Protein AF-A0A955XP98-F1 (afdb_monomer_lite)

Secondary structure (DSSP, 8-state):
-----------TTS-SSBGGGB-TTS-SS--PPTTPPPHHHHHTT-S-EE--HHHHHHHHTSSS--TTTT--EE---SS----SSTTB-

Foldseek 3Di:
DDDDDDDADADPVGHRADPPRHPVPPDPPDDDPVPDQDPVNVLVPAQAEEDEPVRVVVQLPDPDPDPNPQHAYEYDDPDDDDDPDPSYD

Sequence (89 aa):
MGRVRVFLAVSLDGFIAGPGDDLSWLPTDGEPGPGALTLDAFLADVGAMLMGRRTYDVVAGFDTPWMYGEVPILVPTHRPLEPVHPTVR

Structure (mmCIF, N/CA/C/O backbone):
data_AF-A0A955XP98-F1
#
_entry.id   AF-A0A955XP98-F1
#
loop_
_atom_site.group_PDB
_atom_site.id
_atom_site.type_symbol
_atom_site.label_atom_id
_atom_site.label_alt_id
_atom_site.label_comp_id
_atom_site.label_asym_id
_atom_site.label_entity_id
_atom_site.label_seq_id
_atom_site.pdbx_PDB_ins_code
_atom_site.Cartn_x
_atom_site.Cartn_y
_atom_site.Cartn_z
_atom_site.occupancy
_atom_site.B_iso_or_equiv
_atom_site.auth_seq_id
_atom_site.auth_comp_id
_atom_site.auth_asym_id
_atom_site.auth_atom_id
_atom_site.pdbx_PDB_model_num
ATOM 1 N N . MET A 1 1 ? -2.867 -22.105 8.319 1.00 74.62 1 MET A N 1
ATOM 2 C CA . MET A 1 1 ? -2.309 -20.955 9.066 1.00 74.62 1 MET A CA 1
ATOM 3 C C . MET A 1 1 ? -2.271 -19.756 8.130 1.00 74.62 1 MET A C 1
ATOM 5 O O . MET A 1 1 ? -1.893 -19.948 6.980 1.00 74.62 1 MET A O 1
ATOM 9 N N . GLY A 1 2 ? -2.695 -18.568 8.569 1.00 88.31 2 GLY A N 1
ATOM 10 C CA . GLY A 1 2 ? -2.579 -17.350 7.756 1.00 88.31 2 GLY A CA 1
ATOM 11 C C . GLY A 1 2 ? -1.116 -16.924 7.600 1.00 88.31 2 GLY A C 1
ATOM 12 O O . GLY A 1 2 ? -0.324 -17.115 8.521 1.00 88.31 2 GLY A O 1
ATOM 13 N N . ARG A 1 3 ? -0.749 -16.378 6.434 1.00 95.50 3 ARG A N 1
ATOM 14 C CA . ARG A 1 3 ? 0.574 -15.787 6.179 1.00 95.50 3 ARG A CA 1
ATOM 15 C C . ARG A 1 3 ? 0.446 -14.269 6.181 1.00 95.50 3 ARG A C 1
ATOM 17 O O . ARG A 1 3 ? -0.472 -13.744 5.561 1.00 95.50 3 ARG A O 1
ATOM 24 N N . VAL A 1 4 ? 1.388 -13.583 6.821 1.00 96.25 4 VAL A N 1
ATOM 25 C CA . VAL A 1 4 ? 1.562 -12.133 6.673 1.00 96.25 4 VAL A CA 1
ATOM 26 C C . VAL A 1 4 ? 2.680 -11.916 5.663 1.00 96.25 4 VAL A C 1
ATOM 28 O O . VAL A 1 4 ? 3.768 -12.470 5.814 1.00 96.25 4 VAL A O 1
ATOM 31 N N . ARG A 1 5 ? 2.392 -11.167 4.600 1.00 95.56 5 ARG A N 1
ATOM 32 C CA . ARG A 1 5 ? 3.330 -10.864 3.515 1.00 95.56 5 ARG A CA 1
ATOM 33 C C . ARG A 1 5 ? 3.405 -9.353 3.360 1.00 95.56 5 ARG A C 1
ATOM 35 O O . ARG A 1 5 ? 2.396 -8.677 3.531 1.00 95.56 5 ARG A O 1
ATOM 42 N N . VAL A 1 6 ? 4.581 -8.853 3.006 1.00 94.94 6 VAL A N 1
ATOM 43 C CA . VAL A 1 6 ? 4.770 -7.457 2.613 1.00 94.94 6 VAL A CA 1
ATOM 44 C C . VAL A 1 6 ? 5.172 -7.442 1.143 1.00 94.94 6 VAL A C 1
ATOM 46 O O . VAL A 1 6 ? 6.007 -8.245 0.727 1.00 94.94 6 VAL A O 1
ATOM 49 N N . PHE A 1 7 ? 4.549 -6.564 0.365 1.00 93.06 7 PHE A N 1
ATOM 50 C CA . PHE A 1 7 ? 4.827 -6.361 -1.050 1.00 93.06 7 PHE A CA 1
ATOM 51 C C . PHE A 1 7 ? 4.947 -4.857 -1.291 1.00 93.06 7 PHE A C 1
ATOM 53 O O . PHE A 1 7 ? 3.990 -4.122 -1.057 1.00 93.06 7 PHE A O 1
ATOM 60 N N . LEU A 1 8 ? 6.140 -4.398 -1.663 1.00 92.75 8 LEU A N 1
ATOM 61 C CA . LEU A 1 8 ? 6.443 -2.984 -1.863 1.00 92.75 8 LEU A CA 1
ATOM 62 C C . LEU A 1 8 ? 7.630 -2.806 -2.815 1.00 92.75 8 LEU A C 1
ATOM 64 O O . LEU A 1 8 ? 8.468 -3.701 -2.938 1.00 92.75 8 LEU A O 1
ATOM 68 N N . ALA A 1 9 ? 7.721 -1.624 -3.417 1.00 90.62 9 ALA A N 1
ATOM 69 C CA . ALA A 1 9 ? 8.946 -1.128 -4.028 1.00 90.62 9 ALA A CA 1
ATOM 70 C C . ALA A 1 9 ? 9.786 -0.383 -2.979 1.00 90.62 9 ALA A C 1
ATOM 72 O O . ALA A 1 9 ? 9.247 0.237 -2.060 1.00 90.62 9 ALA A O 1
ATOM 73 N N . VAL A 1 10 ? 11.107 -0.446 -3.121 1.00 93.75 10 VAL A N 1
ATOM 74 C CA . VAL A 1 10 ? 12.057 0.240 -2.244 1.00 93.75 10 VAL A CA 1
ATOM 75 C C . VAL A 1 10 ? 13.252 0.713 -3.069 1.00 93.75 10 VAL A C 1
ATOM 77 O O . VAL A 1 10 ? 13.676 0.024 -3.999 1.00 93.75 10 VAL A O 1
ATOM 80 N N . SER A 1 11 ? 13.779 1.889 -2.750 1.00 93.12 11 SER A N 1
ATOM 81 C CA . SER A 1 11 ? 15.041 2.375 -3.295 1.00 93.12 11 SER A CA 1
ATOM 82 C C . SER A 1 11 ? 16.212 1.513 -2.804 1.00 93.12 11 SER A C 1
ATOM 84 O O . SER A 1 11 ? 16.101 0.764 -1.829 1.00 93.12 11 SER A O 1
ATOM 86 N N . LEU A 1 12 ? 17.369 1.628 -3.463 1.00 94.19 12 LEU A N 1
ATOM 87 C CA . LEU A 1 12 ? 18.573 0.866 -3.101 1.00 94.19 12 LEU A CA 1
ATOM 88 C C . LEU A 1 12 ? 19.018 1.108 -1.647 1.00 94.19 12 LEU A C 1
ATOM 90 O O . LEU A 1 12 ? 19.544 0.211 -0.996 1.00 94.19 12 LEU A O 1
ATOM 94 N N . ASP A 1 13 ? 18.799 2.318 -1.146 1.00 95.94 13 ASP A N 1
ATOM 95 C CA . ASP A 1 13 ? 19.122 2.761 0.209 1.00 95.94 13 ASP A CA 1
ATOM 96 C C . ASP A 1 13 ? 17.976 2.561 1.219 1.00 95.94 13 ASP A C 1
ATOM 98 O O . ASP A 1 13 ? 18.105 2.950 2.378 1.00 95.94 13 ASP A O 1
ATOM 102 N N . GLY A 1 14 ? 16.887 1.890 0.828 1.00 96.31 14 GLY A N 1
ATOM 103 C CA . GLY A 1 14 ? 15.872 1.395 1.761 1.00 96.31 14 GLY A CA 1
ATOM 104 C C . GLY A 1 14 ? 14.669 2.314 1.9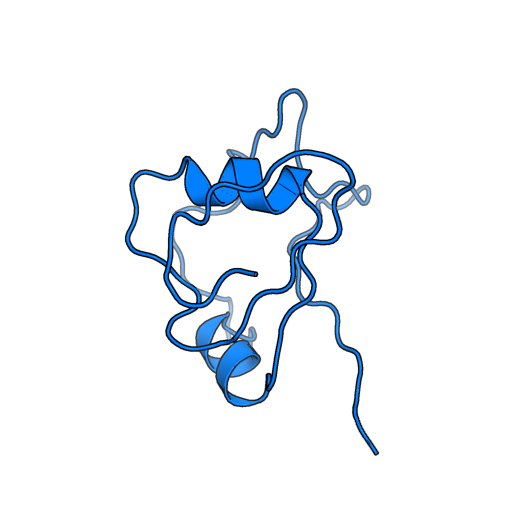91 1.00 96.31 14 GLY A C 1
ATOM 105 O O . GLY A 1 14 ? 13.875 2.050 2.896 1.00 96.31 14 GLY A O 1
ATOM 106 N N . PHE A 1 15 ? 14.499 3.370 1.196 1.00 97.12 15 PHE A N 1
ATOM 107 C CA . PHE A 1 15 ? 13.356 4.280 1.287 1.00 97.12 15 PHE A CA 1
ATOM 108 C C . PHE A 1 15 ? 12.225 3.858 0.347 1.00 97.12 15 PHE A C 1
ATOM 110 O O . PHE A 1 15 ? 12.445 3.310 -0.728 1.00 97.12 15 PHE A O 1
ATOM 117 N N . ILE A 1 16 ? 10.984 4.118 0.756 1.00 96.50 16 ILE A N 1
ATOM 118 C CA . ILE A 1 16 ? 9.781 3.753 -0.017 1.00 96.50 16 ILE A CA 1
ATOM 119 C C . ILE A 1 16 ? 9.133 4.956 -0.715 1.00 96.50 16 ILE A C 1
ATOM 121 O O . ILE A 1 16 ? 8.273 4.784 -1.569 1.00 96.50 16 ILE A O 1
ATOM 125 N N . ALA A 1 17 ? 9.525 6.168 -0.326 1.00 97.56 17 ALA A N 1
ATOM 126 C CA . ALA A 1 17 ? 9.055 7.429 -0.882 1.00 97.56 17 ALA A CA 1
ATOM 127 C C . ALA A 1 17 ? 10.111 8.514 -0.638 1.00 97.56 17 ALA A C 1
ATOM 129 O O . ALA A 1 17 ? 10.843 8.463 0.358 1.00 97.56 17 ALA A O 1
ATOM 130 N N . GLY A 1 18 ? 10.167 9.496 -1.533 1.00 96.69 18 GLY A N 1
ATOM 131 C CA . GLY A 1 18 ? 10.954 10.709 -1.359 1.00 96.69 18 GLY A CA 1
ATOM 132 C C . GLY A 1 18 ? 10.273 11.729 -0.431 1.00 96.69 18 GLY A C 1
ATOM 133 O O . GLY A 1 18 ? 9.196 11.479 0.127 1.00 96.69 18 GLY A O 1
ATOM 134 N N . PRO A 1 19 ? 10.893 12.908 -0.236 1.00 97.12 19 PRO A N 1
ATOM 135 C CA . PRO A 1 19 ? 10.303 13.993 0.541 1.00 97.12 19 PRO A CA 1
ATOM 136 C C . PRO A 1 19 ? 8.911 14.375 0.023 1.00 97.12 19 PRO A C 1
ATOM 138 O O . PRO A 1 19 ? 8.709 14.512 -1.177 1.00 97.12 19 PRO A O 1
ATOM 141 N N . GLY A 1 20 ? 7.955 14.570 0.936 1.00 96.25 20 GLY A N 1
ATOM 142 C CA . GLY A 1 20 ? 6.585 14.940 0.560 1.00 96.25 20 GLY A CA 1
ATOM 143 C C . GLY A 1 20 ? 5.793 13.827 -0.132 1.00 96.25 20 GLY A C 1
ATOM 144 O O . GLY A 1 20 ? 4.905 14.140 -0.912 1.00 96.25 20 GLY A O 1
ATOM 145 N N . ASP A 1 21 ? 6.109 12.558 0.158 1.00 96.38 21 ASP A N 1
ATOM 146 C CA . ASP A 1 21 ? 5.465 11.377 -0.440 1.00 96.38 21 ASP A CA 1
ATOM 147 C C . ASP A 1 21 ? 5.757 11.207 -1.943 1.00 96.38 21 ASP A C 1
ATOM 149 O O . ASP A 1 21 ? 4.979 10.596 -2.670 1.00 96.38 21 ASP A O 1
ATOM 153 N N . ASP A 1 22 ? 6.901 11.722 -2.409 1.00 95.25 22 ASP A N 1
ATOM 154 C CA . ASP A 1 22 ? 7.315 11.627 -3.808 1.00 95.25 22 ASP A CA 1
ATOM 155 C C . ASP A 1 22 ? 7.536 10.171 -4.257 1.00 95.25 22 ASP A C 1
ATOM 157 O O . ASP A 1 22 ? 8.303 9.408 -3.657 1.00 95.25 22 ASP A O 1
ATOM 161 N N . LEU A 1 23 ? 6.876 9.811 -5.357 1.00 93.75 23 LEU A N 1
ATOM 162 C CA . LEU A 1 23 ? 6.953 8.507 -6.012 1.00 93.75 23 LEU A CA 1
ATOM 163 C C . LEU A 1 23 ? 7.490 8.604 -7.449 1.00 93.75 23 LEU A C 1
ATOM 165 O O . LEU A 1 23 ? 7.480 7.606 -8.161 1.00 93.75 23 LEU A O 1
ATOM 169 N N . SER A 1 24 ? 7.979 9.773 -7.883 1.00 92.12 24 SER A N 1
ATOM 170 C CA . SER A 1 24 ? 8.469 10.007 -9.254 1.00 92.12 24 SER A CA 1
ATOM 171 C C . SER A 1 24 ? 9.666 9.138 -9.659 1.00 92.12 24 SER A C 1
ATOM 173 O O . SER A 1 24 ? 9.953 8.988 -10.844 1.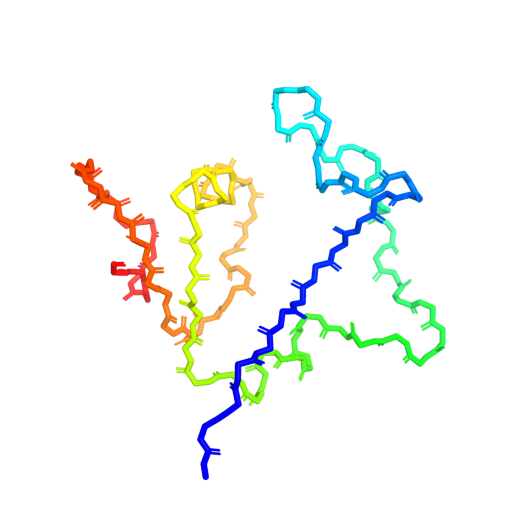00 92.12 24 SER A O 1
ATOM 175 N N . TRP A 1 25 ? 10.355 8.551 -8.679 1.00 90.56 25 TRP A N 1
ATOM 176 C CA . TRP A 1 25 ? 11.453 7.608 -8.880 1.00 90.56 25 TRP A CA 1
ATOM 177 C C . TRP A 1 25 ? 10.982 6.199 -9.275 1.00 90.56 25 TRP A C 1
ATOM 179 O O . TRP A 1 25 ? 11.801 5.395 -9.724 1.00 90.56 25 TRP A O 1
ATOM 189 N N . LEU A 1 26 ? 9.695 5.876 -9.091 1.00 88.75 26 LEU A N 1
ATOM 190 C CA . LEU A 1 26 ? 9.136 4.605 -9.542 1.00 88.75 26 LEU A CA 1
ATOM 191 C C . LEU A 1 26 ? 9.052 4.584 -11.079 1.00 88.75 26 LEU A C 1
ATOM 193 O O . LEU A 1 26 ? 8.654 5.584 -11.680 1.00 88.75 26 LEU A O 1
ATOM 197 N N . PRO A 1 27 ? 9.375 3.453 -11.730 1.00 80.25 27 PRO A N 1
ATOM 198 C CA . PRO A 1 27 ? 9.197 3.309 -13.173 1.00 80.25 27 PRO A CA 1
ATOM 199 C C . PRO A 1 27 ? 7.730 3.521 -13.568 1.00 80.25 27 PRO A C 1
ATOM 201 O O . PRO A 1 27 ? 6.830 2.977 -12.927 1.00 80.25 27 PRO A O 1
ATOM 204 N N . THR A 1 28 ? 7.482 4.288 -14.630 1.00 72.88 28 THR A N 1
ATOM 205 C CA . THR A 1 28 ? 6.123 4.592 -15.128 1.00 72.88 28 THR A CA 1
ATOM 206 C C . THR A 1 28 ? 5.701 3.683 -16.282 1.00 72.88 28 THR A C 1
ATOM 208 O O . THR A 1 28 ? 4.521 3.549 -16.588 1.00 72.88 28 THR A O 1
ATOM 211 N N . ASP A 1 29 ? 6.676 3.021 -16.890 1.00 64.50 29 ASP A N 1
ATOM 212 C CA . ASP A 1 29 ? 6.617 2.195 -18.090 1.00 64.50 29 ASP A CA 1
ATOM 213 C C . ASP A 1 29 ? 6.321 0.711 -17.807 1.00 64.50 29 ASP A C 1
ATOM 215 O O . ASP A 1 29 ? 6.274 -0.102 -18.724 1.00 64.50 29 ASP A O 1
ATOM 219 N N . GLY A 1 30 ? 5.998 0.391 -16.550 1.00 57.06 30 GLY A N 1
ATOM 220 C CA . GLY A 1 30 ? 4.991 -0.612 -16.190 1.00 57.06 30 GLY A CA 1
ATOM 221 C C . GLY A 1 30 ? 5.294 -2.085 -16.459 1.00 57.06 30 GLY A C 1
ATOM 222 O O . GLY A 1 30 ? 4.587 -2.917 -15.902 1.00 57.06 30 GLY A O 1
ATOM 223 N N . GLU A 1 31 ? 6.313 -2.440 -17.238 1.00 59.00 31 GLU A N 1
ATOM 224 C CA . GLU A 1 31 ? 6.633 -3.842 -17.496 1.00 59.00 31 GLU A CA 1
ATOM 225 C C . GLU A 1 31 ? 7.502 -4.394 -16.360 1.00 59.00 31 GLU A C 1
ATOM 227 O O . GLU A 1 31 ? 8.673 -4.016 -16.218 1.00 59.00 31 GLU A O 1
ATOM 232 N N . PRO A 1 32 ? 6.959 -5.301 -15.528 1.00 65.00 32 PRO A N 1
ATOM 233 C CA . PRO A 1 32 ? 7.778 -6.050 -14.601 1.00 65.00 32 PRO A CA 1
ATOM 234 C C . PRO A 1 32 ? 8.839 -6.785 -15.423 1.00 65.00 32 PRO A C 1
ATOM 236 O O . PRO A 1 32 ? 8.524 -7.426 -16.427 1.00 65.00 32 PRO A O 1
ATOM 239 N N . GLY A 1 33 ? 10.104 -6.720 -15.002 1.00 66.31 33 GLY A N 1
ATOM 240 C CA . GLY A 1 33 ? 11.149 -7.521 -15.637 1.00 66.31 33 GLY A CA 1
ATOM 241 C C . GLY A 1 33 ? 10.746 -9.006 -15.699 1.00 66.31 33 GLY A C 1
ATOM 242 O O . GLY A 1 33 ? 9.919 -9.450 -14.897 1.00 66.31 33 GLY A O 1
ATOM 243 N N . PRO A 1 34 ? 11.312 -9.807 -16.617 1.00 66.44 34 PRO A N 1
ATOM 244 C CA . PRO A 1 34 ? 10.943 -11.212 -16.765 1.00 66.44 34 PRO A CA 1
ATOM 245 C C . PRO A 1 34 ? 10.933 -11.952 -15.416 1.00 66.44 34 PRO A C 1
ATOM 247 O O . PRO A 1 34 ? 11.956 -12.037 -14.739 1.00 66.44 34 PRO A O 1
ATOM 250 N N . GLY A 1 35 ? 9.767 -12.475 -15.020 1.00 70.00 35 GLY A N 1
ATOM 251 C CA . GLY A 1 35 ? 9.581 -13.196 -13.754 1.00 70.00 35 GLY A CA 1
ATOM 252 C C . GL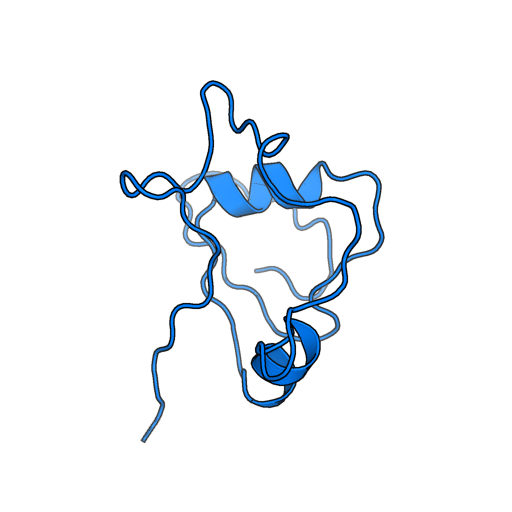Y A 1 35 ? 9.261 -12.333 -12.526 1.00 70.00 35 GLY A C 1
ATOM 253 O O . GLY A 1 35 ? 9.186 -12.875 -11.423 1.00 70.00 35 GLY A O 1
ATOM 254 N N . ALA A 1 36 ? 9.055 -11.023 -12.676 1.00 76.94 36 ALA A N 1
ATOM 255 C CA . ALA A 1 36 ? 8.626 -10.175 -11.571 1.00 76.94 36 ALA A CA 1
ATOM 256 C C . ALA A 1 36 ? 7.143 -10.400 -11.223 1.00 76.94 36 ALA A C 1
ATOM 258 O O . ALA A 1 36 ? 6.282 -10.593 -12.081 1.00 76.94 36 ALA A O 1
ATOM 259 N N . LEU A 1 37 ? 6.858 -10.394 -9.920 1.00 81.19 37 LEU A N 1
ATOM 260 C CA . LEU A 1 37 ? 5.512 -10.551 -9.385 1.00 81.19 37 LEU A CA 1
ATOM 261 C C . LEU A 1 37 ? 4.729 -9.250 -9.589 1.00 81.19 37 LEU A C 1
ATOM 263 O O . LEU A 1 37 ? 5.136 -8.207 -9.079 1.00 81.19 37 LEU A O 1
ATOM 267 N N . THR A 1 38 ? 3.606 -9.314 -10.303 1.00 86.81 38 THR A N 1
ATOM 268 C CA . THR A 1 38 ? 2.695 -8.172 -10.453 1.00 86.81 38 THR A CA 1
ATOM 269 C C . THR A 1 38 ? 1.854 -7.971 -9.199 1.00 86.81 38 THR A C 1
ATOM 271 O O . THR A 1 38 ? 1.628 -8.908 -8.427 1.00 86.81 38 THR A O 1
ATOM 274 N N . LEU A 1 39 ? 1.351 -6.747 -9.010 1.00 87.25 39 LEU A N 1
ATOM 275 C CA . LEU A 1 39 ? 0.418 -6.453 -7.925 1.00 87.25 39 LEU A CA 1
ATOM 276 C C . LEU A 1 39 ? -0.836 -7.333 -8.021 1.00 87.25 39 LEU A C 1
ATOM 278 O O . LEU A 1 39 ? -1.215 -7.939 -7.026 1.00 87.25 39 LEU A O 1
ATOM 282 N N . ASP A 1 40 ? -1.419 -7.480 -9.211 1.00 88.62 40 ASP A N 1
ATOM 283 C CA . ASP A 1 40 ? -2.617 -8.305 -9.417 1.00 88.62 40 ASP A CA 1
ATOM 284 C C . ASP A 1 40 ? -2.381 -9.773 -9.044 1.0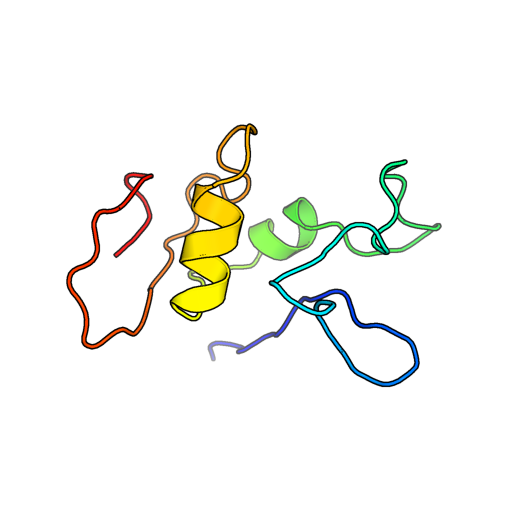0 88.62 40 ASP A C 1
ATOM 286 O O . ASP A 1 40 ? -3.180 -10.377 -8.326 1.00 88.62 40 ASP A O 1
ATOM 290 N N . ALA A 1 41 ? -1.245 -10.343 -9.462 1.00 90.06 41 ALA A N 1
ATOM 291 C CA . ALA A 1 41 ? -0.877 -11.710 -9.105 1.00 90.06 41 ALA A CA 1
ATOM 292 C C . ALA A 1 41 ? -0.629 -11.862 -7.598 1.00 90.06 41 ALA A C 1
ATOM 294 O O . ALA A 1 41 ? -0.934 -12.904 -7.022 1.00 90.06 41 ALA A O 1
ATOM 295 N N . PHE A 1 42 ? -0.089 -10.831 -6.941 1.00 91.81 42 PHE A N 1
ATOM 296 C CA . PHE A 1 42 ? 0.052 -10.824 -5.489 1.00 91.81 42 PHE A CA 1
ATOM 297 C C . PHE A 1 42 ? -1.313 -10.775 -4.790 1.00 91.81 42 PHE A C 1
ATOM 299 O O . PHE A 1 42 ? -1.547 -11.569 -3.878 1.00 91.81 42 PHE A O 1
ATOM 306 N N . LEU A 1 43 ? -2.209 -9.881 -5.221 1.00 93.38 43 LEU A N 1
ATOM 307 C CA . LEU A 1 43 ? -3.524 -9.665 -4.614 1.00 93.38 43 LEU A CA 1
ATOM 308 C C . LEU A 1 43 ? -4.465 -10.867 -4.769 1.00 93.38 43 LEU A C 1
ATOM 310 O O . LEU A 1 43 ? -5.295 -11.079 -3.890 1.00 93.38 43 LEU A O 1
ATOM 314 N N . ALA A 1 44 ? -4.301 -11.690 -5.810 1.00 93.81 44 ALA A N 1
ATOM 315 C CA . ALA A 1 44 ? -5.085 -12.914 -6.008 1.00 93.81 44 ALA A CA 1
ATOM 316 C C . ALA A 1 44 ? -5.024 -13.890 -4.811 1.00 93.81 44 ALA A C 1
ATOM 318 O O . ALA A 1 44 ? -5.979 -14.624 -4.561 1.00 93.81 44 ALA A O 1
ATOM 319 N N . ASP A 1 45 ? -3.930 -13.861 -4.042 1.00 93.38 45 ASP A N 1
ATOM 320 C CA . ASP A 1 45 ? -3.723 -14.691 -2.848 1.00 93.38 45 ASP A CA 1
ATOM 321 C C . ASP A 1 45 ? -3.975 -13.935 -1.523 1.00 93.38 45 ASP A C 1
ATOM 323 O O . ASP A 1 45 ? -3.708 -14.466 -0.437 1.00 93.38 45 ASP A O 1
ATOM 327 N N . VAL A 1 46 ? -4.427 -12.676 -1.575 1.00 96.12 46 VAL A N 1
ATOM 328 C CA . VAL A 1 46 ? -4.578 -11.798 -0.404 1.00 96.12 46 VAL A CA 1
ATOM 329 C C . VAL A 1 46 ? -6.040 -11.724 0.024 1.00 96.12 46 VAL A C 1
ATOM 331 O O . VAL A 1 46 ? -6.889 -11.185 -0.673 1.00 96.12 46 VAL A O 1
ATOM 334 N N . GLY A 1 47 ? -6.332 -12.220 1.230 1.00 96.19 47 GLY A N 1
ATOM 335 C CA . GLY A 1 47 ? -7.682 -12.149 1.804 1.00 96.19 47 GLY A CA 1
ATOM 336 C C . GLY A 1 47 ? -8.041 -10.798 2.435 1.00 96.19 47 GLY A C 1
ATOM 337 O O . GLY A 1 47 ? -9.219 -10.487 2.565 1.00 96.19 47 GLY A O 1
ATOM 338 N N . ALA A 1 48 ? -7.045 -10.016 2.860 1.00 96.81 48 ALA A N 1
ATOM 339 C CA . ALA A 1 48 ? -7.198 -8.656 3.377 1.00 96.81 48 ALA A CA 1
ATOM 340 C C . ALA A 1 48 ? -5.832 -7.958 3.424 1.00 96.81 48 ALA A C 1
ATOM 342 O O . ALA A 1 48 ? -4.800 -8.616 3.582 1.00 96.81 48 ALA A O 1
ATOM 343 N N . MET A 1 49 ? -5.830 -6.629 3.355 1.00 97.75 49 MET A N 1
ATOM 344 C CA . MET A 1 49 ? -4.632 -5.804 3.463 1.00 97.75 49 MET A CA 1
ATOM 345 C C . MET A 1 49 ? -4.725 -4.856 4.659 1.00 97.75 49 MET A C 1
ATOM 347 O O . MET A 1 49 ? -5.763 -4.257 4.923 1.00 97.75 49 MET A O 1
ATOM 351 N N . LEU A 1 50 ? -3.611 -4.700 5.370 1.00 98.00 50 LEU A N 1
ATOM 352 C CA . LEU A 1 50 ? -3.428 -3.657 6.372 1.00 98.00 50 LEU A CA 1
ATOM 353 C C . LEU A 1 50 ? -2.611 -2.531 5.735 1.00 98.00 50 LEU A C 1
ATOM 355 O O . LEU A 1 50 ? -1.469 -2.758 5.340 1.00 98.00 50 LEU A O 1
ATOM 359 N N . MET A 1 51 ? -3.180 -1.333 5.636 1.00 97.69 51 MET A N 1
ATOM 360 C CA . MET A 1 51 ? -2.535 -0.185 5.000 1.00 97.69 51 MET A CA 1
ATOM 361 C C . MET A 1 51 ? -2.429 0.975 5.980 1.00 97.69 51 MET A C 1
ATOM 363 O O . MET A 1 51 ? -3.430 1.468 6.488 1.00 97.69 51 MET A O 1
ATOM 367 N N . GLY A 1 52 ? -1.209 1.449 6.233 1.00 97.94 52 GLY A N 1
ATOM 368 C CA . GLY A 1 52 ? -1.001 2.609 7.093 1.00 97.94 52 GLY A CA 1
ATOM 369 C C . GLY A 1 52 ? -1.746 3.839 6.571 1.00 97.94 52 GLY A C 1
ATOM 370 O O . GLY A 1 52 ? -1.819 4.073 5.366 1.00 97.94 52 GLY A O 1
ATOM 371 N N . ARG A 1 53 ? -2.259 4.667 7.486 1.00 97.75 53 ARG A N 1
ATOM 372 C CA . ARG A 1 53 ? -3.076 5.833 7.127 1.00 97.75 53 ARG A CA 1
ATOM 373 C C . ARG A 1 53 ? -2.407 6.791 6.133 1.00 97.75 53 ARG A C 1
ATOM 375 O O . ARG A 1 53 ? -3.084 7.301 5.254 1.00 97.75 53 ARG A O 1
ATOM 382 N N . ARG A 1 54 ? -1.095 7.012 6.254 1.00 97.06 54 ARG A N 1
ATOM 383 C CA . ARG A 1 54 ? -0.343 7.871 5.327 1.00 97.06 54 ARG A CA 1
ATOM 384 C C . ARG A 1 54 ? -0.321 7.298 3.907 1.00 97.06 54 ARG A C 1
ATOM 386 O O . ARG A 1 54 ? -0.569 8.029 2.963 1.00 97.06 54 ARG A O 1
ATOM 393 N N . THR A 1 55 ? -0.085 5.994 3.767 1.00 97.00 55 THR A N 1
ATOM 394 C CA . THR A 1 55 ? -0.135 5.305 2.468 1.00 97.00 55 THR A CA 1
ATOM 395 C C . THR A 1 55 ? -1.528 5.387 1.855 1.00 97.00 55 THR A C 1
ATOM 397 O O . THR A 1 55 ? -1.648 5.661 0.667 1.00 97.00 55 THR A O 1
ATOM 400 N N . TYR A 1 56 ? -2.574 5.213 2.669 1.00 97.50 56 TYR A N 1
ATOM 401 C CA . TYR A 1 56 ? -3.952 5.378 2.211 1.00 97.50 56 TYR A CA 1
ATOM 402 C C . TYR A 1 56 ? -4.212 6.788 1.672 1.00 97.50 56 TYR A C 1
ATOM 404 O O . TYR A 1 56 ? -4.732 6.912 0.571 1.00 97.50 56 TYR A O 1
ATOM 412 N N . ASP A 1 57 ? -3.818 7.832 2.412 1.00 96.75 57 ASP A N 1
ATOM 413 C CA . ASP A 1 57 ? -4.029 9.225 1.995 1.00 96.75 57 ASP A CA 1
ATOM 414 C C . ASP A 1 57 ? -3.338 9.521 0.643 1.00 96.75 57 ASP A C 1
ATOM 416 O O . ASP A 1 57 ? -3.908 10.217 -0.193 1.00 96.75 57 ASP A O 1
ATOM 420 N N . VAL A 1 58 ? -2.151 8.947 0.397 1.00 96.25 58 VAL A N 1
ATOM 421 C CA . VAL A 1 58 ? -1.428 9.077 -0.882 1.00 96.25 58 VAL A CA 1
ATOM 422 C C . VAL A 1 58 ? -2.173 8.380 -2.023 1.00 96.25 58 VAL A C 1
ATOM 424 O O . VAL A 1 58 ? -2.447 9.010 -3.039 1.00 96.25 58 VAL A O 1
ATOM 427 N N . VAL A 1 59 ? -2.540 7.103 -1.859 1.00 95.19 59 VAL A N 1
ATOM 428 C CA . VAL A 1 59 ? -3.200 6.334 -2.934 1.00 95.19 59 VAL A CA 1
ATOM 429 C C . VAL A 1 59 ? -4.607 6.857 -3.223 1.00 95.19 59 VAL A C 1
ATOM 431 O O . VAL A 1 59 ? -5.018 6.916 -4.376 1.00 95.19 59 VAL A O 1
ATOM 434 N N . ALA A 1 60 ? -5.337 7.287 -2.193 1.00 95.25 60 ALA A N 1
ATOM 435 C CA . ALA A 1 60 ? -6.653 7.901 -2.342 1.00 95.25 60 ALA A CA 1
ATOM 436 C C . ALA A 1 60 ? -6.615 9.228 -3.125 1.00 95.25 60 ALA A C 1
ATOM 438 O O . ALA A 1 60 ? -7.647 9.654 -3.636 1.00 95.25 60 ALA A O 1
ATOM 439 N N . GLY A 1 61 ? -5.449 9.879 -3.203 1.00 94.56 61 GLY A N 1
ATOM 440 C CA . GLY A 1 61 ? -5.229 11.102 -3.973 1.00 94.56 61 GLY A CA 1
ATOM 441 C C . GLY A 1 61 ? -4.777 10.878 -5.419 1.00 94.56 61 GLY A C 1
ATOM 442 O O . GLY A 1 61 ? -4.589 11.860 -6.136 1.00 94.56 61 GLY A O 1
ATOM 443 N N . PHE A 1 62 ? -4.571 9.632 -5.859 1.00 92.31 62 PHE A N 1
ATOM 444 C CA . PHE A 1 62 ? -4.213 9.352 -7.249 1.00 92.31 62 PHE A CA 1
ATOM 445 C C . PHE A 1 62 ? -5.397 9.586 -8.188 1.00 92.31 62 PHE A C 1
ATOM 447 O O . PHE A 1 62 ? -6.530 9.221 -7.887 1.00 92.31 62 PHE A O 1
ATOM 454 N N . ASP A 1 63 ? -5.111 10.133 -9.370 1.00 91.12 63 ASP A N 1
ATOM 455 C CA . ASP A 1 63 ? -6.086 10.278 -10.456 1.00 91.12 63 ASP A CA 1
ATOM 456 C C . ASP A 1 63 ? -6.167 8.985 -11.287 1.00 91.12 63 ASP A C 1
ATOM 458 O O . ASP A 1 63 ? -5.932 8.958 -12.496 1.00 91.12 63 ASP A O 1
ATOM 462 N N . THR A 1 64 ? -6.396 7.862 -10.604 1.00 87.81 64 THR A N 1
ATOM 463 C CA . THR A 1 64 ? -6.490 6.530 -11.207 1.00 87.81 64 THR A CA 1
ATOM 464 C C . THR A 1 64 ? -7.638 5.731 -10.588 1.00 87.81 64 THR A C 1
ATOM 466 O O . THR A 1 64 ? -8.053 5.995 -9.456 1.00 87.81 64 THR A O 1
ATOM 469 N N . PRO A 1 65 ? -8.187 4.734 -11.306 1.00 91.81 65 PRO A N 1
ATOM 470 C CA . PRO A 1 65 ? -9.142 3.808 -10.715 1.00 91.81 65 PRO A CA 1
ATOM 471 C C . PRO A 1 65 ? -8.556 3.075 -9.504 1.00 91.81 65 PRO A C 1
ATOM 473 O O . PRO A 1 65 ? -7.357 2.798 -9.441 1.00 91.81 65 PRO A O 1
ATOM 476 N N . TRP A 1 66 ? -9.428 2.695 -8.569 1.00 94.00 66 TRP A N 1
ATOM 477 C CA . TRP A 1 66 ? -9.036 1.949 -7.377 1.00 94.00 66 TRP A CA 1
ATOM 478 C C . TRP A 1 66 ? -8.345 0.624 -7.736 1.00 94.00 66 TRP A C 1
ATOM 480 O O . TRP A 1 66 ? -8.965 -0.305 -8.250 1.00 94.00 66 TRP A O 1
ATOM 490 N N . MET A 1 67 ? -7.049 0.533 -7.435 1.00 90.75 67 MET A N 1
ATOM 491 C CA . MET A 1 67 ? -6.162 -0.532 -7.925 1.00 90.75 67 MET A CA 1
ATOM 492 C C . MET A 1 67 ? -6.193 -1.836 -7.116 1.00 90.75 67 MET A C 1
ATOM 494 O O . MET A 1 67 ? -5.499 -2.787 -7.458 1.00 90.75 67 MET A O 1
ATOM 498 N N . TYR A 1 68 ? -6.964 -1.894 -6.027 1.00 94.56 68 TYR A N 1
ATOM 499 C CA . TYR A 1 68 ? -6.997 -3.060 -5.131 1.00 94.56 68 TYR A CA 1
ATOM 500 C C . TYR A 1 68 ? -8.257 -3.923 -5.283 1.00 94.56 68 TYR A C 1
ATOM 502 O O . TYR A 1 68 ? -8.433 -4.889 -4.538 1.00 94.56 68 TYR A O 1
ATOM 510 N N . GLY A 1 69 ? -9.134 -3.574 -6.231 1.00 93.25 69 GLY A N 1
ATOM 511 C CA . GLY A 1 69 ? -10.378 -4.293 -6.503 1.00 93.25 69 GLY A CA 1
ATOM 512 C C . GLY A 1 69 ? -11.209 -4.53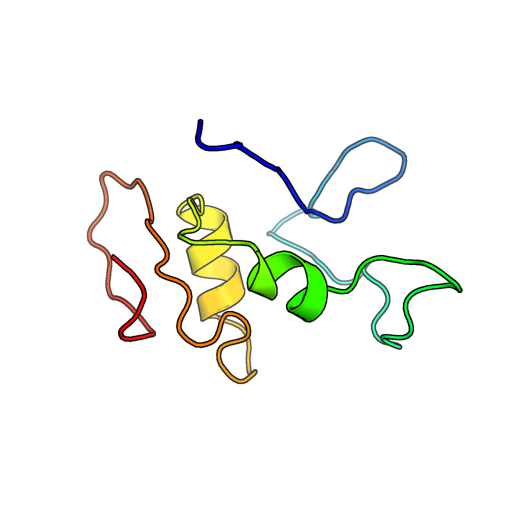0 -5.239 1.00 93.25 69 GLY A C 1
ATOM 513 O O . GLY A 1 69 ? -11.429 -3.615 -4.443 1.00 93.25 69 GLY A O 1
ATOM 514 N N . GLU A 1 70 ? -11.624 -5.783 -5.049 1.00 95.31 70 GLU A N 1
ATOM 515 C CA . GLU A 1 70 ? -12.489 -6.222 -3.945 1.00 95.31 70 GLU A CA 1
ATOM 516 C C . GLU A 1 70 ? -11.734 -6.608 -2.660 1.00 95.31 70 GLU A C 1
ATOM 518 O O . GLU A 1 70 ? -12.359 -7.013 -1.678 1.00 95.31 70 GLU A O 1
ATOM 523 N N . VAL A 1 71 ? -10.399 -6.495 -2.626 1.00 97.12 71 VAL A N 1
ATOM 524 C CA . VAL A 1 71 ? -9.616 -6.855 -1.434 1.00 97.12 71 VAL A CA 1
ATOM 525 C C . VAL A 1 71 ? -9.969 -5.900 -0.282 1.00 97.12 71 VAL A C 1
ATOM 527 O O . VAL A 1 71 ? -9.805 -4.684 -0.432 1.00 97.12 71 VAL A O 1
ATOM 530 N N . PRO A 1 72 ? -10.422 -6.404 0.885 1.00 97.94 72 PRO A N 1
ATOM 531 C CA . PRO A 1 72 ? -10.684 -5.566 2.050 1.00 97.94 72 PRO A CA 1
ATOM 532 C C . PRO A 1 72 ? -9.407 -4.887 2.546 1.00 97.94 72 PRO A C 1
ATOM 534 O O . PRO A 1 72 ? -8.385 -5.550 2.747 1.00 97.94 72 PRO A O 1
ATOM 537 N N . ILE A 1 73 ? -9.471 -3.578 2.791 1.00 98.31 73 ILE A N 1
ATOM 538 C CA . ILE A 1 73 ? -8.338 -2.777 3.266 1.00 98.31 73 ILE A CA 1
ATOM 539 C C . ILE A 1 73 ? -8.675 -2.179 4.622 1.00 98.31 73 ILE A C 1
ATOM 541 O O . ILE A 1 73 ? -9.613 -1.399 4.749 1.00 98.31 73 ILE A O 1
ATOM 545 N N . LEU A 1 74 ? -7.887 -2.543 5.628 1.00 98.31 74 LEU A N 1
ATOM 546 C CA . LEU A 1 74 ? -7.986 -2.028 6.986 1.00 98.31 74 LEU A CA 1
ATOM 5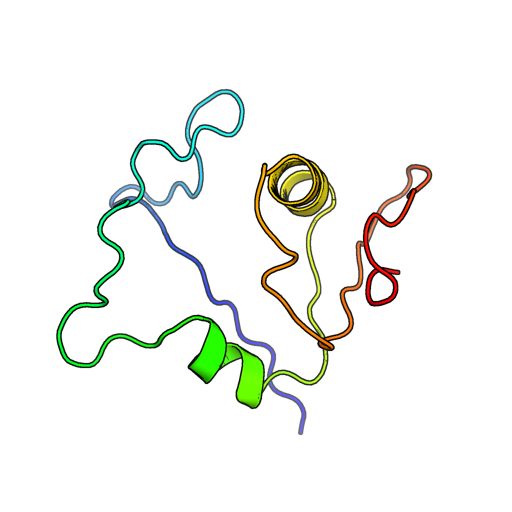47 C C . LEU A 1 74 ? -6.961 -0.911 7.174 1.00 98.31 74 LEU A C 1
ATOM 549 O O . LEU A 1 74 ? -5.757 -1.141 7.011 1.00 98.31 74 LEU A O 1
ATOM 553 N N . VAL A 1 75 ? -7.425 0.279 7.549 1.00 98.44 75 VAL A N 1
ATOM 554 C CA . VAL A 1 75 ? -6.573 1.447 7.788 1.00 98.44 75 VAL A CA 1
ATOM 555 C C . VAL A 1 75 ? -6.503 1.737 9.289 1.00 98.44 75 VAL A C 1
ATOM 557 O O . VAL A 1 75 ? -7.354 2.447 9.825 1.00 98.44 75 VAL A O 1
ATOM 560 N N . PRO A 1 76 ? -5.484 1.236 10.014 1.00 98.06 76 PRO A N 1
ATOM 561 C CA . PRO A 1 76 ? -5.344 1.526 11.431 1.00 98.06 76 PRO A CA 1
ATOM 562 C C . PRO A 1 76 ? -5.044 3.015 11.609 1.00 98.06 76 PRO A C 1
ATOM 564 O O . PRO A 1 76 ? -4.001 3.529 11.191 1.00 98.06 76 PRO A O 1
ATOM 567 N N . THR A 1 77 ? -5.978 3.734 12.225 1.00 97.62 77 THR A N 1
ATOM 568 C CA . THR A 1 77 ? -5.838 5.165 12.470 1.00 97.62 77 THR A CA 1
ATOM 569 C C . THR A 1 77 ? -6.612 5.600 13.709 1.00 97.62 77 THR A C 1
ATOM 571 O O . THR A 1 77 ? -7.651 5.043 14.041 1.00 97.62 77 THR A O 1
ATOM 574 N N . HIS A 1 78 ? -6.101 6.626 14.390 1.00 97.06 78 HIS A N 1
ATOM 575 C CA . HIS A 1 78 ? -6.806 7.314 15.477 1.00 97.06 78 HIS A CA 1
ATOM 576 C C . HIS A 1 78 ? -7.545 8.573 14.989 1.00 97.06 78 HIS A C 1
ATOM 578 O O . HIS A 1 78 ? -8.085 9.325 15.793 1.00 97.06 78 HIS A O 1
ATOM 584 N N . ARG A 1 79 ? -7.517 8.848 13.678 1.00 95.31 79 ARG A N 1
ATOM 585 C CA . ARG A 1 79 ? -8.148 10.014 13.044 1.00 95.31 79 ARG A CA 1
ATOM 586 C C . ARG A 1 79 ? -9.405 9.559 12.295 1.00 95.31 79 ARG A C 1
ATOM 588 O O . ARG A 1 79 ? -9.400 8.434 11.803 1.00 95.31 79 ARG A O 1
ATOM 595 N N . PRO A 1 80 ? -10.436 10.406 12.134 1.00 95.75 80 PRO A N 1
ATOM 596 C CA . PRO A 1 80 ? -11.580 10.075 11.289 1.00 95.75 80 PRO A CA 1
ATOM 597 C C . PRO A 1 80 ? -11.138 9.640 9.888 1.00 95.75 80 PRO A C 1
ATOM 599 O O . PRO A 1 80 ? -10.243 10.252 9.293 1.00 95.75 80 PRO A O 1
ATOM 602 N N . LEU A 1 81 ? -11.737 8.567 9.382 1.00 95.94 81 LEU A N 1
ATOM 603 C CA . LEU A 1 81 ? -11.484 8.026 8.054 1.00 95.94 81 LEU A CA 1
ATOM 604 C C . LEU A 1 81 ? -12.738 8.213 7.208 1.00 95.94 81 LEU A C 1
ATOM 606 O O . LEU A 1 81 ? -13.808 7.749 7.589 1.00 95.94 81 LEU A O 1
ATOM 610 N N . GLU A 1 82 ? -12.574 8.868 6.065 1.00 95.75 82 GLU A N 1
ATOM 611 C CA . GLU A 1 82 ? -13.565 8.909 4.994 1.00 95.75 82 GLU A CA 1
ATOM 612 C C . GLU A 1 82 ? -13.082 7.951 3.894 1.00 95.75 82 GLU A C 1
ATOM 614 O O . GLU A 1 82 ? -12.088 8.242 3.219 1.00 95.75 82 GLU A O 1
ATOM 619 N N . PRO A 1 83 ? -13.695 6.760 3.767 1.00 95.62 83 PRO A N 1
ATOM 620 C CA . PRO A 1 83 ? -13.329 5.785 2.748 1.00 95.62 83 PRO A CA 1
ATOM 621 C C . PRO A 1 83 ? -13.632 6.302 1.337 1.00 95.62 83 PRO A C 1
ATOM 623 O O . PRO A 1 83 ? -14.775 6.637 1.039 1.00 95.62 83 PRO A O 1
ATOM 626 N N . VAL A 1 84 ? -12.639 6.291 0.444 1.00 95.88 84 VAL A N 1
ATOM 627 C CA . VAL A 1 84 ? -12.833 6.585 -0.989 1.00 95.88 84 VAL A CA 1
ATOM 628 C C . VAL A 1 84 ? -13.364 5.381 -1.770 1.00 95.88 84 VAL A C 1
ATOM 630 O O . VAL A 1 84 ? -13.806 5.527 -2.906 1.00 95.88 84 VAL A O 1
ATOM 633 N N . HIS A 1 85 ? -13.340 4.187 -1.166 1.00 96.88 85 HIS A N 1
ATOM 634 C CA . HIS A 1 85 ? -13.809 2.949 -1.784 1.00 96.88 85 HIS A CA 1
ATOM 635 C C . HIS A 1 85 ? -14.570 2.055 -0.785 1.00 96.88 85 HIS A C 1
ATOM 637 O O . HIS A 1 85 ? -14.160 1.955 0.378 1.00 96.88 85 HIS A O 1
ATOM 643 N N . PRO A 1 86 ? -15.627 1.326 -1.212 1.00 97.25 86 PRO A N 1
ATOM 644 C CA . PRO A 1 86 ? -16.410 0.445 -0.342 1.00 97.25 86 PRO A CA 1
ATOM 645 C C . PRO A 1 86 ? -15.658 -0.730 0.283 1.00 97.25 86 PRO A C 1
ATOM 647 O O . PRO A 1 86 ? -16.234 -1.401 1.135 1.00 97.25 86 PRO A O 1
ATOM 650 N N . THR A 1 87 ? -14.410 -1.004 -0.091 1.00 97.69 87 THR A N 1
ATOM 651 C CA . THR A 1 87 ? -13.585 -2.062 0.524 1.00 97.69 87 THR A CA 1
ATOM 652 C C . THR A 1 87 ? -12.708 -1.561 1.672 1.00 97.69 87 THR A C 1
ATOM 654 O O . THR A 1 87 ? -12.114 -2.372 2.381 1.00 97.69 87 THR A O 1
ATOM 657 N N . VAL A 1 88 ? -12.646 -0.244 1.890 1.00 98.25 88 VAL A N 1
ATOM 658 C CA . VAL A 1 88 ? -11.796 0.386 2.909 1.00 98.25 88 VAL A CA 1
ATOM 659 C C . VAL A 1 88 ? -12.551 0.538 4.228 1.00 98.25 88 VAL A C 1
ATOM 661 O O . VAL A 1 88 ? -13.701 0.989 4.244 1.00 98.25 88 VAL A O 1
ATOM 664 N N . ARG A 1 89 ? -11.920 0.154 5.337 1.00 94.56 89 ARG A N 1
ATOM 665 C CA . ARG A 1 89 ? -12.462 0.224 6.700 1.00 94.56 89 ARG A CA 1
ATOM 666 C C . ARG A 1 89 ? -11.445 0.792 7.679 1.00 94.56 89 ARG A C 1
ATOM 668 O O . ARG A 1 89 ? -10.237 0.504 7.520 1.00 94.56 89 ARG A O 1
#

pLDDT: mean 91.44, std 9.48, range [57.06, 98.44]

Radius of gyration: 14.1 Å; chains: 1; bounding box: 36×36×34 Å